Protein AF-A0A9D4WI00-F1 (afdb_monomer)

Solvent-accessible surface area (backbone atoms only — not comparable to full-atom values): 8268 Å² total; per-residue (Å²): 110,75,70,64,52,55,54,52,54,55,50,41,66,73,67,74,56,94,72,78,88,76,81,73,83,70,63,60,68,55,48,44,51,39,66,31,81,84,73,7,54,53,46,50,46,54,54,38,48,72,40,92,84,56,44,35,57,59,45,32,53,46,48,52,70,69,36,62,88,39,93,46,41,45,73,50,90,90,47,95,38,36,42,29,40,52,45,98,95,42,78,46,77,45,76,30,83,56,49,49,75,77,60,48,84,74,77,55,66,68,58,56,52,49,40,50,66,38,88,47,68,69,52,28,70,74,41,64,82,81,72,90,80,89,132

Radius of gyration: 22.52 Å; Cα contacts (8 Å, |Δi|>4): 130; chains: 1; bounding box: 52×41×62 Å

pLDDT: mean 83.39, std 16.21, range [34.69, 98.31]

InterPro domains:
  IPR001609 Myosin head, motor domain-like [PF00063] (2-129)
  IPR001609 Myosin head, motor domain-like [PS51456] (1-135)
  IPR001609 Myosin head, motor domain-like [SM00242] (1-134)
  IPR027417 P-loop containing nucleoside triphosphate hydrolase [SSF52540] (2-133)

Secondary structure (DSSP, 8-state):
-HHHHHHHHHHHHHTT----------THHHHHHHH-TTTSHHHHHHHHHHSTT--HHHHHHHHHHHHTT-TTEE--SS-SS-EEEEETTEEEEE--TTHHHHH-----HHHHHHHHT-S-HHHHHHS--------

Mean predicted aligned error: 10.99 Å

Nearest PDB structures (foldseek):
  7dhw-assembly1_A  TM=7.923E-01  e=3.059E-17  Arabidopsis thaliana
  7kch-assembly1_A  TM=8.148E-01  e=7.964E-13  Chara corallina
  7udt-assembly1_D  TM=8.349E-01  e=3.977E-10  Mus musculus
  5i0h-assembly2_B  TM=7.919E-01  e=1.486E-09  Homo sapiens
  5i0h-assembly1_A  TM=8.038E-01  e=3.809E-09  Homo sapiens

Structure (mmCIF, N/CA/C/O backbone):
data_AF-A0A9D4WI00-F1
#
_entry.id   AF-A0A9D4WI00-F1
#
loop_
_atom_site.group_PDB
_atom_site.id
_atom_site.type_symbol
_atom_site.label_atom_id
_atom_site.label_alt_id
_atom_site.label_comp_id
_atom_site.label_asym_id
_atom_site.label_entity_id
_atom_site.label_seq_id
_atom_site.pdbx_PDB_ins_code
_atom_site.Cartn_x
_atom_site.Cartn_y
_atom_site.Cartn_z
_atom_site.occupancy
_atom_site.B_iso_or_equiv
_atom_site.auth_seq_id
_atom_site.auth_comp_id
_atom_site.auth_asym_id
_atom_site.auth_atom_id
_atom_site.pdbx_PDB_model_num
ATOM 1 N N . MET A 1 1 ? -19.565 13.040 2.028 1.00 52.81 1 MET A N 1
ATOM 2 C CA . MET A 1 1 ? -20.079 12.774 3.390 1.00 52.81 1 MET A CA 1
ATOM 3 C C . MET A 1 1 ? -20.230 14.049 4.216 1.00 52.81 1 MET A C 1
ATOM 5 O O . MET A 1 1 ? -21.337 14.307 4.649 1.00 52.81 1 MET A O 1
ATOM 9 N N . GLN A 1 2 ? -19.195 14.893 4.365 1.00 53.25 2 GLN A N 1
ATOM 10 C CA . GLN A 1 2 ? -19.292 16.146 5.147 1.00 53.25 2 GLN A CA 1
ATOM 11 C C . GLN A 1 2 ? -20.394 17.120 4.678 1.00 53.25 2 GLN A C 1
ATOM 13 O O . GLN A 1 2 ? -21.000 17.796 5.497 1.00 53.25 2 GLN A O 1
ATOM 18 N N . HIS A 1 3 ? -20.670 17.191 3.370 1.00 58.19 3 HIS A N 1
ATOM 19 C CA . HIS A 1 3 ? -21.651 18.137 2.822 1.00 58.19 3 HIS A CA 1
ATOM 20 C C . HIS A 1 3 ? -23.111 17.763 3.124 1.00 58.19 3 HIS A C 1
ATOM 22 O O . HIS A 1 3 ? -23.905 18.632 3.451 1.00 58.19 3 HIS A O 1
ATOM 28 N N . VAL A 1 4 ? -23.453 16.472 3.042 1.00 64.19 4 VAL A N 1
ATOM 29 C CA . VAL A 1 4 ? -24.819 15.978 3.298 1.00 64.19 4 VAL A CA 1
ATOM 30 C C . VAL A 1 4 ? -25.178 16.146 4.777 1.00 64.19 4 VAL A C 1
ATOM 32 O O . VAL A 1 4 ? -26.249 16.637 5.102 1.00 64.19 4 VAL A O 1
ATOM 35 N N . PHE A 1 5 ? -24.216 15.870 5.659 1.00 62.28 5 PHE A N 1
ATOM 36 C CA . PHE A 1 5 ? -24.383 15.964 7.110 1.00 62.28 5 PHE A CA 1
ATOM 37 C C . PHE A 1 5 ? -24.614 17.383 7.623 1.00 62.28 5 PHE A C 1
ATOM 39 O O . PHE A 1 5 ? -25.377 17.588 8.563 1.00 62.28 5 PHE A O 1
ATOM 46 N N . LYS A 1 6 ? -23.936 18.368 7.026 1.00 62.19 6 LYS A N 1
ATOM 47 C CA . LYS A 1 6 ? -24.085 19.760 7.444 1.00 62.19 6 LYS A CA 1
ATOM 48 C C . LYS A 1 6 ? -25.501 20.270 7.161 1.00 62.19 6 LYS A C 1
ATOM 50 O O . LYS A 1 6 ? -26.066 20.957 7.999 1.00 62.19 6 LYS A O 1
ATOM 55 N N . MET A 1 7 ? -26.076 19.870 6.025 1.00 68.25 7 MET A N 1
ATOM 56 C CA . MET A 1 7 ? -27.458 20.207 5.678 1.00 68.25 7 MET A CA 1
ATOM 57 C C . MET A 1 7 ? -28.466 19.504 6.598 1.00 68.25 7 MET A C 1
ATOM 59 O O . MET A 1 7 ? -29.364 20.161 7.104 1.00 68.25 7 MET A O 1
ATOM 63 N N . GLU A 1 8 ? -28.288 18.211 6.895 1.00 64.25 8 GLU A N 1
ATOM 64 C CA . GLU A 1 8 ? -29.199 17.490 7.805 1.00 64.25 8 GLU A CA 1
ATOM 65 C C . GLU A 1 8 ? -29.169 18.044 9.240 1.00 64.25 8 GLU A C 1
ATOM 67 O O . GLU A 1 8 ? -30.215 18.182 9.867 1.00 64.25 8 GLU A O 1
ATOM 72 N N . GLN A 1 9 ? -27.999 18.433 9.763 1.00 64.81 9 GLN A N 1
ATOM 73 C CA . GLN A 1 9 ? -27.905 19.056 11.093 1.00 64.81 9 GLN A CA 1
ATOM 74 C C . GLN A 1 9 ? -28.561 20.442 11.150 1.00 64.81 9 GLN A C 1
ATOM 76 O O . GLN A 1 9 ? -29.163 20.794 12.168 1.00 64.81 9 GLN A O 1
ATOM 81 N N . GLU A 1 10 ? -28.462 21.224 10.072 1.00 69.56 10 GLU A N 1
ATOM 82 C CA . GLU A 1 10 ? -29.153 22.512 9.950 1.00 69.56 10 GLU A CA 1
ATOM 83 C C . GLU A 1 10 ? -30.683 22.317 9.926 1.00 69.56 10 GLU A C 1
ATOM 85 O O . GLU A 1 10 ? -31.400 23.098 10.554 1.00 69.56 10 GLU A O 1
ATOM 90 N N . GLU A 1 11 ? -31.178 21.243 9.302 1.00 65.94 11 GLU A N 1
ATOM 91 C CA . GLU A 1 11 ? -32.603 20.878 9.281 1.00 65.94 11 GLU A CA 1
ATOM 92 C C . GLU A 1 11 ? -33.102 20.426 10.670 1.00 65.94 11 GLU A C 1
ATOM 94 O O . GLU A 1 11 ? -34.078 20.975 11.179 1.00 65.94 11 GLU A O 1
ATOM 99 N N . TYR A 1 12 ? -32.391 19.517 11.354 1.00 66.75 12 TYR A N 1
ATOM 100 C CA . TYR A 1 12 ? -32.787 19.036 12.691 1.00 66.75 12 TYR A CA 1
ATOM 101 C C . TYR A 1 12 ? -32.791 20.142 13.752 1.00 66.75 12 TYR A C 1
ATOM 103 O O . TYR A 1 12 ? -33.650 20.159 14.633 1.00 66.75 12 TYR A O 1
ATOM 111 N N . THR A 1 13 ? -31.861 21.097 13.644 1.00 65.88 13 THR A N 1
ATOM 112 C CA . THR A 1 13 ? -31.819 22.279 14.522 1.00 65.88 13 THR A CA 1
ATOM 113 C C . THR A 1 13 ? -33.000 23.215 14.261 1.00 65.88 13 THR A C 1
ATOM 115 O O . THR A 1 13 ? -33.505 23.849 15.185 1.00 65.88 13 THR A O 1
ATOM 118 N N . LYS A 1 14 ? -33.454 23.305 13.008 1.00 75.06 14 LYS A N 1
ATOM 119 C CA . LYS A 1 14 ? -34.590 24.139 12.605 1.00 75.06 14 LYS A CA 1
ATOM 120 C C . LYS A 1 14 ? -35.936 23.538 13.020 1.00 75.06 14 LYS A C 1
ATOM 122 O O . LYS A 1 14 ? -36.877 24.293 13.242 1.00 75.06 14 LYS A O 1
ATOM 127 N N . GLU A 1 15 ? -36.026 22.214 13.122 1.00 78.69 15 GLU A N 1
ATOM 128 C CA . GLU A 1 15 ? -37.265 21.494 13.446 1.00 78.69 15 GLU A CA 1
ATOM 129 C C . GLU A 1 15 ? -37.431 21.147 14.941 1.00 78.69 15 GLU A C 1
ATOM 131 O O . GLU A 1 15 ? -38.406 20.492 15.298 1.00 78.69 15 GLU A O 1
ATOM 136 N N . GLU A 1 16 ? -36.518 21.588 15.819 1.00 69.44 16 GLU A N 1
ATOM 137 C CA . GLU A 1 16 ? -36.528 21.295 17.272 1.00 69.44 16 GLU A CA 1
ATOM 138 C C . GLU A 1 16 ? -36.657 19.792 17.599 1.00 69.44 16 GLU A C 1
ATOM 140 O O . GLU A 1 16 ? -37.248 19.389 18.603 1.00 69.44 16 GLU A O 1
ATOM 145 N N . ILE A 1 17 ? -36.094 18.936 16.745 1.00 63.19 17 ILE A N 1
ATOM 146 C CA . ILE A 1 17 ? -36.112 17.486 16.946 1.00 63.19 17 ILE A CA 1
ATOM 147 C C . ILE A 1 17 ? -35.064 17.130 18.006 1.00 63.19 17 ILE A C 1
ATOM 149 O O . ILE A 1 17 ? -33.897 17.486 17.868 1.00 63.19 17 ILE A O 1
ATOM 153 N N . ASP A 1 18 ? -35.462 16.408 19.058 1.00 53.34 18 ASP A N 1
ATOM 154 C CA . ASP A 1 18 ? -34.540 15.882 20.071 1.00 53.34 18 ASP A CA 1
ATOM 155 C C . ASP A 1 18 ? -33.666 14.782 19.441 1.00 53.34 18 ASP A C 1
ATOM 157 O O . ASP A 1 18 ? -34.114 13.655 19.212 1.00 53.34 18 ASP A O 1
ATOM 161 N N . TRP A 1 19 ? -32.430 15.132 19.077 1.00 61.03 19 TRP A N 1
ATOM 162 C CA . TRP A 1 19 ? -31.474 14.235 18.430 1.00 61.03 19 TRP A CA 1
ATOM 163 C C . TRP A 1 19 ? -30.201 14.108 19.270 1.00 61.03 19 TRP A C 1
ATOM 165 O O . TRP A 1 19 ? -29.659 15.085 19.785 1.00 61.03 19 TRP A O 1
ATOM 175 N N . SER A 1 20 ? -29.690 12.884 19.400 1.00 55.25 20 SER A N 1
ATOM 176 C CA . SER A 1 20 ? -28.380 12.630 19.998 1.00 55.25 20 SER A CA 1
ATOM 177 C C . SER A 1 20 ? -27.300 12.652 18.917 1.00 55.25 20 SER A C 1
ATOM 179 O O . SER A 1 20 ? -27.492 12.133 17.817 1.00 55.25 20 SER A O 1
ATOM 181 N N . TYR A 1 21 ? -26.154 13.267 19.222 1.00 48.94 21 TYR A N 1
ATOM 182 C CA . TYR A 1 21 ? -25.029 13.364 18.295 1.00 48.94 21 TYR A CA 1
ATOM 183 C C . TYR A 1 21 ? -24.531 11.968 17.906 1.00 48.94 21 TYR A C 1
ATOM 185 O O . TYR A 1 21 ? -23.844 11.303 18.680 1.00 48.94 21 TYR A O 1
ATOM 193 N N . ILE A 1 22 ? -24.877 11.513 16.700 1.00 52.91 22 ILE A N 1
ATOM 194 C CA . ILE A 1 22 ? -24.291 10.303 16.127 1.00 52.91 22 ILE A CA 1
A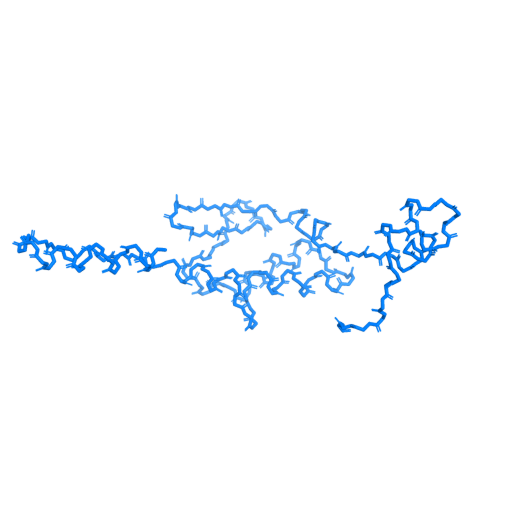TOM 195 C C . ILE A 1 22 ? -22.881 10.682 15.677 1.00 52.91 22 ILE A C 1
ATOM 197 O O . ILE A 1 22 ? -22.696 11.333 14.647 1.00 52.91 22 ILE A O 1
ATOM 201 N N . GLU A 1 23 ? -21.880 10.304 16.473 1.00 50.00 23 GLU A N 1
ATOM 202 C CA . GLU A 1 23 ? -20.471 10.485 16.133 1.00 50.00 23 GLU A CA 1
ATOM 203 C C . GLU A 1 23 ? -20.159 9.685 14.860 1.00 50.00 23 GLU A C 1
ATOM 205 O O . GLU A 1 23 ? -19.966 8.468 14.877 1.00 50.00 23 GLU A O 1
ATOM 210 N N . PHE A 1 24 ? -20.151 10.361 13.713 1.00 55.75 24 PHE A N 1
ATOM 211 C CA . PHE A 1 24 ? -19.761 9.720 12.470 1.00 55.75 24 PHE A CA 1
ATOM 212 C C . PHE A 1 24 ? -18.243 9.537 12.487 1.00 55.75 24 PHE A C 1
ATOM 214 O O . PHE A 1 24 ? -17.487 10.510 12.445 1.00 55.75 24 PHE A O 1
ATOM 221 N N . VAL A 1 25 ? -17.781 8.288 12.537 1.00 64.31 25 VAL A N 1
ATOM 222 C CA . VAL A 1 25 ? -16.357 7.973 12.388 1.00 64.31 25 VAL A CA 1
ATOM 223 C C . VAL A 1 25 ? -15.948 8.352 10.965 1.00 64.31 25 VAL A C 1
ATOM 225 O O . VAL A 1 25 ? -16.224 7.629 10.007 1.00 64.31 25 VAL A O 1
ATOM 228 N N . GLY A 1 26 ? -15.329 9.523 10.813 1.00 71.69 26 GLY A N 1
ATOM 229 C CA . GLY A 1 26 ? -14.808 9.985 9.532 1.00 71.69 26 GLY A CA 1
ATOM 230 C C . GLY A 1 26 ? -13.817 8.977 8.944 1.00 71.69 26 GLY A C 1
ATOM 231 O O . GLY A 1 26 ? -13.050 8.347 9.666 1.00 71.69 26 GLY A O 1
ATOM 232 N N . ASN A 1 27 ? -13.808 8.844 7.619 1.00 85.12 27 ASN A N 1
ATOM 233 C CA . ASN A 1 27 ? -12.909 7.945 6.889 1.00 85.12 27 ASN A CA 1
ATOM 234 C C . ASN A 1 27 ? -11.529 8.564 6.602 1.00 85.12 27 ASN A C 1
ATOM 236 O O . ASN A 1 27 ? -10.759 8.010 5.821 1.00 85.12 27 ASN A O 1
ATOM 240 N N . GLN A 1 28 ? -11.212 9.714 7.204 1.00 89.12 28 GLN A N 1
ATOM 241 C CA . GLN A 1 28 ? -9.960 10.418 6.936 1.00 89.12 28 GLN A CA 1
ATOM 242 C C . GLN A 1 28 ? -8.738 9.571 7.306 1.00 89.12 28 GLN A C 1
ATOM 244 O O . GLN A 1 28 ? -7.742 9.591 6.599 1.00 89.12 28 GLN A O 1
ATOM 249 N N . ASP A 1 29 ? -8.826 8.766 8.365 1.00 91.62 29 ASP A N 1
ATOM 250 C CA . ASP A 1 29 ? -7.716 7.928 8.817 1.00 91.62 29 ASP A CA 1
ATOM 251 C C . ASP A 1 29 ? -7.347 6.815 7.820 1.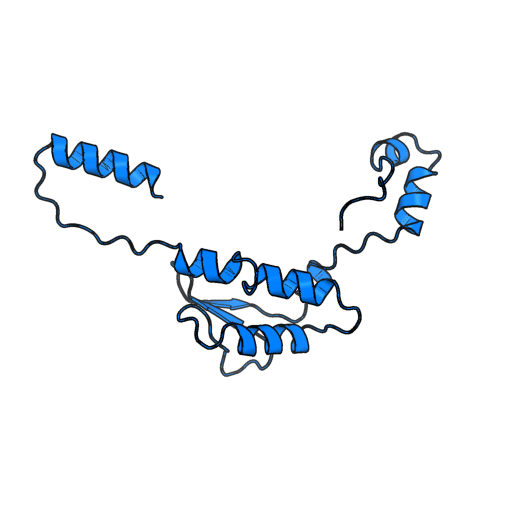00 91.62 29 ASP A C 1
ATOM 253 O O . ASP A 1 29 ? -6.164 6.524 7.628 1.00 91.62 29 ASP A O 1
ATOM 257 N N . VAL A 1 30 ? -8.338 6.212 7.156 1.00 94.50 30 VAL A N 1
ATOM 258 C CA . VAL A 1 30 ? -8.101 5.225 6.091 1.00 94.50 30 VAL A CA 1
ATOM 259 C C . VAL A 1 30 ? -7.717 5.888 4.764 1.00 94.50 30 VAL A C 1
ATOM 261 O O . VAL A 1 30 ? -6.889 5.340 4.039 1.00 94.50 30 VAL A O 1
ATOM 264 N N . LEU A 1 31 ? -8.244 7.079 4.460 1.00 94.00 31 LEU A N 1
ATOM 265 C CA . LEU A 1 31 ? -7.796 7.859 3.299 1.00 94.00 31 LEU A CA 1
ATOM 266 C C . LEU A 1 31 ? -6.321 8.248 3.444 1.00 94.00 31 LEU A C 1
ATOM 268 O O . LEU A 1 31 ? -5.538 8.029 2.523 1.00 94.00 31 LEU A O 1
ATOM 272 N N . ASP A 1 32 ? -5.910 8.713 4.624 1.00 94.44 32 ASP A N 1
ATOM 273 C CA . ASP A 1 32 ? -4.517 9.048 4.918 1.00 94.44 32 ASP A CA 1
ATOM 274 C C . ASP A 1 32 ? -3.606 7.816 4.822 1.00 94.44 32 ASP A C 1
ATOM 276 O O . ASP A 1 32 ? -2.499 7.907 4.293 1.00 94.44 32 ASP A O 1
ATOM 280 N N . LEU A 1 33 ? -4.059 6.645 5.286 1.00 96.88 33 LEU A N 1
ATOM 281 C CA . LEU A 1 33 ? -3.319 5.390 5.117 1.00 96.88 33 LEU A CA 1
ATOM 282 C C . LEU A 1 33 ? -3.041 5.086 3.631 1.00 96.88 33 LEU A C 1
ATOM 284 O O . LEU A 1 33 ? -1.958 4.606 3.290 1.00 96.88 33 LEU A O 1
ATOM 288 N N . ILE A 1 34 ? -4.004 5.353 2.749 1.00 97.25 34 ILE A N 1
ATOM 289 C CA . ILE A 1 34 ? -3.918 5.000 1.328 1.00 97.25 34 ILE A CA 1
ATOM 290 C C . ILE A 1 34 ? -3.154 6.066 0.526 1.00 97.25 34 ILE A C 1
ATOM 292 O O . ILE A 1 34 ? -2.241 5.724 -0.230 1.00 97.25 34 ILE A O 1
ATOM 296 N N . GLU A 1 35 ? -3.503 7.342 0.693 1.00 95.06 35 GLU A N 1
ATOM 297 C CA . GLU A 1 35 ? -3.147 8.423 -0.240 1.00 95.06 35 GLU A CA 1
ATOM 298 C C . GLU A 1 35 ? -2.046 9.364 0.266 1.00 95.06 35 GLU A C 1
ATOM 300 O O . GLU A 1 35 ? -1.454 10.097 -0.535 1.00 95.06 35 GLU A O 1
ATOM 305 N N . LYS A 1 36 ? -1.734 9.367 1.572 1.00 93.69 36 LYS A N 1
ATOM 306 C CA . LYS A 1 36 ? -0.777 10.325 2.144 1.00 93.69 36 LYS A CA 1
ATOM 307 C C . LYS A 1 36 ? 0.595 10.212 1.479 1.00 93.69 36 LYS A C 1
ATOM 309 O O . LYS A 1 36 ? 1.185 9.136 1.379 1.00 93.69 36 LYS A O 1
ATOM 314 N N . LYS A 1 37 ? 1.151 11.359 1.082 1.00 91.56 37 LYS A N 1
ATOM 315 C CA . LYS A 1 37 ? 2.522 11.469 0.572 1.00 91.56 37 LYS A CA 1
ATOM 316 C C . LYS A 1 37 ? 3.400 12.223 1.588 1.00 91.56 37 LYS A C 1
ATOM 318 O O . LYS A 1 37 ? 3.016 13.325 1.977 1.00 91.56 37 LYS A O 1
ATOM 323 N N . PRO A 1 38 ? 4.566 11.686 2.003 1.00 90.06 38 PRO A N 1
ATOM 324 C CA . PRO A 1 38 ? 5.071 10.332 1.750 1.00 90.06 38 PRO A CA 1
ATOM 325 C C . PRO A 1 38 ? 4.460 9.286 2.704 1.00 90.06 38 PRO A C 1
ATOM 327 O O . PRO A 1 38 ? 3.961 9.622 3.778 1.00 90.06 38 PRO A O 1
ATOM 330 N N . GLY A 1 39 ? 4.574 8.008 2.335 1.00 91.81 39 GLY A N 1
ATOM 331 C CA . GLY A 1 39 ? 4.378 6.879 3.254 1.00 91.81 39 GLY A CA 1
ATOM 332 C C . GLY A 1 39 ? 3.014 6.187 3.223 1.00 91.81 39 GLY A C 1
ATOM 333 O O . GLY A 1 39 ? 2.874 5.161 3.879 1.00 91.81 39 GLY A O 1
ATOM 334 N N . GLY A 1 40 ? 2.036 6.687 2.465 1.00 97.06 40 GLY A N 1
ATOM 335 C CA . GLY A 1 40 ? 0.791 5.969 2.186 1.00 97.06 40 GLY A CA 1
ATOM 336 C C . GLY A 1 40 ? 0.992 4.799 1.218 1.00 97.06 40 GLY A C 1
ATOM 337 O O . GLY A 1 40 ? 2.002 4.728 0.509 1.00 97.06 40 GLY A O 1
ATOM 338 N N . VAL A 1 41 ? 0.019 3.887 1.162 1.00 98.00 41 VAL A N 1
ATOM 339 C CA . VAL A 1 41 ? 0.079 2.671 0.326 1.00 98.00 41 VAL A CA 1
ATOM 340 C C . VAL A 1 41 ? 0.380 2.997 -1.141 1.00 98.00 41 VAL A C 1
ATOM 342 O O . VAL A 1 41 ? 1.259 2.367 -1.730 1.00 98.00 41 VAL A O 1
ATOM 345 N N . ILE A 1 42 ? -0.290 4.002 -1.721 1.00 96.69 42 ILE A N 1
ATOM 346 C CA . ILE A 1 42 ? -0.083 4.398 -3.125 1.00 96.69 42 ILE A CA 1
ATOM 347 C C . ILE A 1 42 ? 1.320 4.978 -3.326 1.00 96.69 42 ILE A C 1
ATOM 349 O O . ILE A 1 42 ? 2.008 4.606 -4.268 1.00 96.69 42 ILE A O 1
ATOM 353 N N . ALA A 1 43 ? 1.794 5.831 -2.414 1.00 96.00 43 ALA A N 1
ATOM 354 C CA . ALA A 1 43 ? 3.130 6.419 -2.519 1.00 96.00 43 ALA A CA 1
ATOM 355 C C . ALA A 1 43 ? 4.239 5.352 -2.475 1.00 96.00 43 ALA A C 1
ATOM 357 O O . ALA A 1 43 ? 5.223 5.437 -3.208 1.00 96.00 43 ALA A O 1
ATOM 358 N N . LEU A 1 44 ? 4.073 4.334 -1.625 1.00 96.88 44 LEU A N 1
ATOM 359 C CA . LEU A 1 44 ? 5.003 3.208 -1.526 1.00 96.88 44 LEU A CA 1
ATOM 360 C C . LEU A 1 44 ? 4.934 2.292 -2.755 1.00 96.88 44 LEU A C 1
ATOM 362 O O . LEU A 1 44 ? 5.956 1.726 -3.149 1.00 96.88 44 LEU A O 1
ATOM 366 N N . LEU A 1 45 ? 3.753 2.154 -3.361 1.00 96.25 45 LEU A N 1
ATOM 367 C CA . LEU A 1 45 ? 3.560 1.416 -4.607 1.00 96.25 45 LEU A CA 1
ATOM 368 C C . LEU A 1 45 ? 4.234 2.130 -5.783 1.00 96.25 45 LEU A C 1
ATOM 370 O O . LEU A 1 45 ? 5.002 1.491 -6.501 1.00 96.25 45 LEU A O 1
ATOM 374 N N . ASP A 1 46 ? 4.016 3.441 -5.925 1.00 93.38 46 ASP A N 1
ATOM 375 C CA . ASP A 1 46 ? 4.666 4.292 -6.931 1.00 93.38 46 ASP A CA 1
ATOM 376 C C . ASP A 1 46 ? 6.190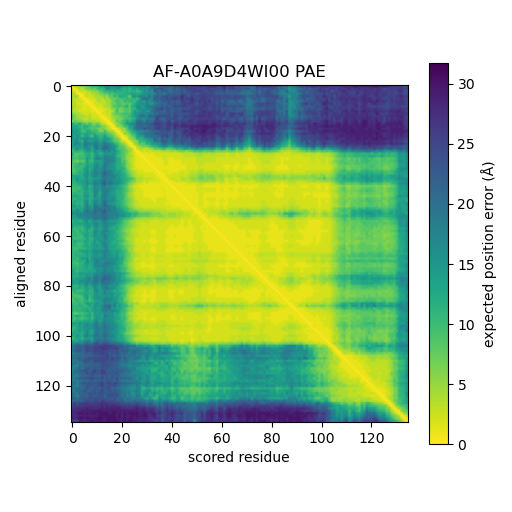 4.137 -6.848 1.00 93.38 46 ASP A C 1
ATOM 378 O O . ASP A 1 46 ? 6.866 3.854 -7.839 1.00 93.38 46 ASP A O 1
ATOM 382 N N . GLU A 1 47 ? 6.737 4.250 -5.635 1.00 93.00 47 GLU A N 1
ATOM 383 C CA . GLU A 1 47 ? 8.163 4.078 -5.393 1.00 93.00 47 GLU A CA 1
ATOM 384 C C . GLU A 1 47 ? 8.646 2.675 -5.782 1.00 93.00 47 GLU A C 1
ATOM 386 O O . GLU A 1 47 ? 9.642 2.538 -6.495 1.00 93.00 47 GLU A O 1
ATOM 391 N N . ALA A 1 48 ? 7.935 1.623 -5.371 1.00 94.25 48 ALA A N 1
ATOM 392 C CA . ALA A 1 48 ? 8.294 0.257 -5.730 1.00 94.25 48 ALA A CA 1
ATOM 393 C C . ALA A 1 48 ? 8.266 0.033 -7.253 1.00 94.25 48 ALA A C 1
ATOM 395 O O . ALA A 1 48 ? 9.167 -0.628 -7.774 1.00 94.25 48 ALA A O 1
ATOM 396 N N . CYS A 1 49 ? 7.304 0.615 -7.974 1.00 92.44 49 CYS A N 1
ATOM 397 C CA . CYS A 1 49 ? 7.214 0.547 -9.434 1.00 92.44 49 CYS A CA 1
ATOM 398 C C . CYS A 1 49 ? 8.390 1.239 -10.146 1.00 92.44 49 CYS A C 1
ATOM 400 O O . CYS A 1 49 ? 8.796 0.777 -11.215 1.00 92.44 49 CYS A O 1
ATOM 402 N N . MET A 1 50 ? 8.975 2.290 -9.558 1.00 89.56 50 MET A N 1
ATOM 403 C CA . MET A 1 50 ? 10.139 2.989 -10.127 1.00 89.56 50 MET A CA 1
ATOM 404 C C . MET A 1 50 ? 11.445 2.182 -10.038 1.00 89.56 50 MET A C 1
ATOM 406 O O . MET A 1 50 ? 12.352 2.384 -10.848 1.00 89.56 50 MET A O 1
ATOM 410 N N . PHE A 1 51 ? 11.567 1.258 -9.081 1.00 88.06 51 PHE A N 1
ATOM 411 C CA . PHE A 1 51 ? 12.791 0.482 -8.878 1.00 88.06 51 PHE A CA 1
ATOM 412 C C . PHE A 1 51 ? 12.761 -0.856 -9.644 1.00 88.06 51 PHE A C 1
ATOM 414 O O . PHE A 1 51 ? 11.956 -1.733 -9.324 1.00 88.06 51 PHE A O 1
ATOM 421 N N . PRO A 1 52 ? 13.694 -1.106 -10.590 1.00 83.00 52 PRO A N 1
ATOM 422 C CA . PRO A 1 52 ? 13.650 -2.290 -11.461 1.00 83.00 52 PRO A CA 1
ATOM 423 C C . PRO A 1 52 ? 13.704 -3.641 -10.737 1.00 83.00 52 PRO A C 1
ATOM 425 O O . PRO A 1 52 ? 13.254 -4.647 -11.277 1.00 83.00 52 PRO A O 1
ATOM 428 N N . ARG A 1 53 ? 14.282 -3.676 -9.529 1.00 89.44 53 ARG A N 1
ATOM 429 C CA . ARG A 1 53 ? 14.451 -4.900 -8.728 1.00 89.44 53 ARG A CA 1
ATOM 430 C C . ARG A 1 53 ? 13.350 -5.109 -7.688 1.00 89.44 53 ARG A C 1
ATOM 432 O O . ARG A 1 53 ? 13.400 -6.101 -6.964 1.00 89.44 53 ARG A O 1
ATOM 439 N N . SER A 1 54 ? 12.384 -4.198 -7.590 1.00 94.44 54 SER A N 1
ATOM 440 C CA . SER A 1 54 ? 11.256 -4.369 -6.680 1.00 94.44 54 SER A CA 1
ATOM 441 C C . SER A 1 54 ? 10.401 -5.558 -7.095 1.00 94.44 54 SER A C 1
ATOM 443 O O . SER A 1 54 ? 10.076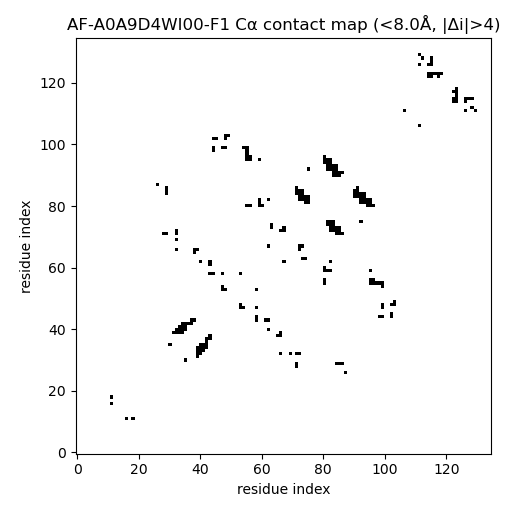 -5.750 -8.269 1.00 94.44 54 SER A O 1
ATOM 445 N N . THR A 1 55 ? 10.000 -6.329 -6.095 1.00 96.00 55 THR A N 1
ATOM 446 C CA . THR A 1 55 ? 9.067 -7.451 -6.197 1.00 96.00 55 THR A CA 1
ATOM 447 C C . THR A 1 55 ? 7.862 -7.199 -5.291 1.00 96.00 55 THR A C 1
ATOM 449 O O . THR A 1 55 ? 7.921 -6.360 -4.389 1.00 96.00 55 THR A O 1
ATOM 452 N N . HIS A 1 56 ? 6.775 -7.950 -5.479 1.00 96.62 56 HIS A N 1
ATOM 453 C CA . HIS A 1 56 ? 5.626 -7.911 -4.564 1.00 96.62 56 HIS A CA 1
ATOM 454 C C . HIS A 1 56 ? 6.039 -8.175 -3.104 1.00 96.62 56 HIS A C 1
ATOM 456 O O . HIS A 1 56 ? 5.503 -7.554 -2.192 1.00 96.62 56 HIS A O 1
ATOM 462 N N . LYS A 1 57 ? 7.053 -9.026 -2.874 1.00 97.62 57 LYS A N 1
ATOM 463 C CA . LYS A 1 57 ? 7.584 -9.336 -1.536 1.00 97.62 57 LYS A CA 1
ATOM 464 C C . LYS A 1 57 ? 8.248 -8.128 -0.892 1.00 97.62 57 LYS A C 1
ATOM 466 O O . LYS A 1 57 ? 7.903 -7.771 0.227 1.00 97.62 57 LYS A O 1
ATOM 471 N N . THR A 1 58 ? 9.156 -7.472 -1.614 1.00 97.56 58 THR A N 1
ATOM 472 C CA . THR A 1 58 ? 9.847 -6.276 -1.106 1.00 97.56 58 THR A CA 1
ATOM 473 C C . THR A 1 58 ? 8.874 -5.113 -0.914 1.00 97.56 58 THR A C 1
ATOM 475 O O . THR A 1 58 ? 9.036 -4.324 0.011 1.00 97.56 58 THR A O 1
ATOM 478 N N . PHE A 1 59 ? 7.837 -5.017 -1.755 1.00 97.75 59 PHE A N 1
ATOM 479 C CA . PHE A 1 59 ? 6.744 -4.062 -1.568 1.00 97.75 59 PHE A CA 1
ATOM 480 C C . PHE A 1 59 ? 5.960 -4.349 -0.278 1.00 97.75 59 PHE A C 1
ATOM 482 O O . PHE A 1 59 ? 5.806 -3.454 0.550 1.00 97.75 59 PHE A O 1
ATOM 489 N N . ALA A 1 60 ? 5.540 -5.597 -0.058 1.00 98.12 60 ALA A N 1
ATOM 490 C CA . ALA A 1 60 ? 4.838 -6.005 1.157 1.00 98.12 60 ALA A CA 1
ATOM 491 C C . ALA A 1 60 ? 5.670 -5.761 2.426 1.00 98.12 60 ALA A C 1
ATOM 493 O O . ALA A 1 60 ? 5.173 -5.207 3.403 1.00 98.12 60 ALA A O 1
ATOM 494 N N . GLU A 1 61 ? 6.957 -6.115 2.404 1.00 97.69 61 GLU A N 1
ATOM 495 C CA . GLU A 1 61 ? 7.888 -5.841 3.504 1.00 97.69 61 GLU A CA 1
ATOM 496 C C . GLU A 1 61 ? 7.969 -4.351 3.825 1.00 97.69 61 GLU A C 1
ATOM 498 O O . GLU A 1 61 ? 7.941 -3.972 4.998 1.00 97.69 61 GLU A O 1
ATOM 503 N N . LYS A 1 62 ? 8.008 -3.505 2.793 1.00 97.62 62 LYS A N 1
ATOM 504 C CA . LYS A 1 62 ? 8.022 -2.057 2.964 1.00 97.62 62 LYS A CA 1
ATOM 505 C C . LYS A 1 62 ? 6.725 -1.541 3.581 1.00 97.62 62 LYS A C 1
ATOM 507 O O . LYS A 1 62 ? 6.790 -0.751 4.518 1.00 97.62 62 LYS A O 1
ATOM 512 N N . LEU A 1 63 ? 5.566 -2.039 3.140 1.00 98.19 63 LEU A N 1
ATOM 513 C CA . LEU A 1 63 ? 4.283 -1.723 3.776 1.00 98.19 63 LEU A CA 1
ATOM 514 C C . LEU A 1 63 ? 4.303 -2.088 5.265 1.00 98.19 63 LEU A C 1
ATOM 516 O O . LEU A 1 63 ? 3.960 -1.256 6.100 1.00 98.19 63 LEU A O 1
ATOM 520 N N . TYR A 1 64 ? 4.767 -3.291 5.619 1.00 97.94 64 TYR A N 1
ATOM 521 C CA . TYR A 1 64 ? 4.844 -3.707 7.022 1.00 97.94 64 TYR A CA 1
ATOM 522 C C . TYR A 1 64 ? 5.782 -2.823 7.845 1.00 97.94 64 TYR A C 1
ATOM 524 O O . TYR A 1 64 ? 5.482 -2.529 8.995 1.00 97.94 64 TYR A O 1
ATOM 532 N N . GLN A 1 65 ? 6.913 -2.393 7.288 1.00 97.50 65 GLN A N 1
ATOM 533 C CA . GLN A 1 65 ? 7.858 -1.536 8.005 1.00 97.50 65 GLN A CA 1
ATOM 534 C C . GLN A 1 65 ? 7.322 -0.115 8.195 1.00 97.50 65 GLN A C 1
ATOM 536 O O . GLN A 1 65 ? 7.490 0.456 9.272 1.00 97.50 65 GLN A O 1
ATOM 541 N N . THR A 1 66 ? 6.682 0.450 7.169 1.00 97.56 66 THR A N 1
ATOM 542 C CA . THR A 1 66 ? 6.211 1.841 7.174 1.00 97.56 66 THR A CA 1
ATOM 543 C C . THR A 1 66 ? 4.875 2.016 7.899 1.00 97.56 66 THR A C 1
ATOM 545 O O . THR A 1 66 ? 4.664 3.049 8.528 1.00 97.56 66 THR A O 1
ATOM 548 N N . LEU A 1 67 ? 3.981 1.024 7.841 1.00 97.56 67 LEU A N 1
ATOM 549 C CA . LEU A 1 67 ? 2.587 1.150 8.289 1.00 97.56 67 LEU A CA 1
ATOM 550 C C . LEU A 1 67 ? 2.239 0.295 9.518 1.00 97.56 67 LEU A C 1
ATOM 552 O O . LEU A 1 67 ? 1.083 0.296 9.932 1.00 97.56 67 LEU A O 1
ATOM 556 N N . LYS A 1 68 ? 3.207 -0.406 10.133 1.00 95.62 68 LYS A N 1
ATOM 557 C CA . LYS A 1 68 ? 2.977 -1.293 11.300 1.00 95.62 68 LYS A CA 1
ATOM 558 C C . LYS A 1 68 ? 2.216 -0.655 12.464 1.00 95.62 68 LYS A C 1
ATOM 560 O O . LYS A 1 68 ? 1.476 -1.358 13.140 1.00 95.62 68 LYS A O 1
ATOM 565 N N . ASP A 1 69 ? 2.413 0.640 12.702 1.00 95.50 69 ASP A N 1
ATOM 566 C CA . ASP A 1 69 ? 1.837 1.346 13.851 1.00 95.50 69 ASP A CA 1
ATOM 567 C C . ASP A 1 69 ? 0.477 1.986 13.505 1.00 95.50 69 ASP A C 1
ATOM 569 O O . ASP A 1 69 ? -0.178 2.586 14.358 1.00 95.50 69 ASP A O 1
ATOM 573 N N . ASN A 1 70 ? 0.024 1.872 12.249 1.00 96.19 70 ASN A N 1
ATOM 574 C CA . ASN A 1 70 ? -1.271 2.391 11.831 1.00 96.19 70 ASN A CA 1
ATOM 575 C C . ASN A 1 70 ? -2.389 1.411 12.217 1.00 96.19 70 ASN A C 1
ATOM 577 O O . ASN A 1 70 ? -2.457 0.294 11.714 1.00 96.19 70 ASN A O 1
ATOM 581 N N . LYS A 1 71 ? -3.333 1.874 13.044 1.00 95.00 71 LYS A N 1
ATOM 582 C CA . LYS A 1 71 ? -4.501 1.102 13.508 1.00 95.00 71 LYS A CA 1
ATOM 583 C C . LYS A 1 71 ? -5.376 0.507 12.390 1.00 95.00 71 LYS A C 1
ATOM 585 O O . LYS A 1 71 ? -6.135 -0.419 12.651 1.00 95.00 71 LYS A O 1
ATOM 590 N N . ARG A 1 72 ? -5.321 1.059 11.171 1.00 96.38 72 ARG A N 1
ATOM 591 C CA . ARG A 1 72 ? -6.087 0.600 10.001 1.00 96.38 72 ARG A CA 1
ATOM 592 C C . ARG A 1 72 ? -5.315 -0.382 9.121 1.00 96.38 72 ARG A C 1
ATOM 594 O O . ARG A 1 72 ? -5.867 -0.837 8.125 1.00 96.38 72 ARG A O 1
ATOM 601 N N . PHE A 1 73 ? -4.070 -0.707 9.458 1.00 98.25 73 PHE A N 1
ATOM 602 C CA . PHE A 1 73 ? -3.219 -1.597 8.678 1.00 98.25 73 PHE A CA 1
ATOM 603 C C . PHE A 1 73 ? -2.817 -2.820 9.502 1.00 98.25 73 PHE A C 1
ATOM 605 O O . PHE A 1 73 ? -2.452 -2.710 10.670 1.00 98.25 73 PHE A O 1
ATOM 612 N N . SER A 1 74 ? -2.848 -4.006 8.897 1.00 97.75 74 SER A N 1
ATOM 613 C CA . SER A 1 74 ? -2.347 -5.212 9.556 1.00 97.75 74 SER A CA 1
ATOM 614 C C . SER A 1 74 ? -1.753 -6.220 8.580 1.00 97.75 74 SER A C 1
ATOM 616 O O . SER A 1 74 ? -2.072 -6.252 7.389 1.00 97.75 74 SER A O 1
ATOM 618 N N . LYS A 1 75 ? -0.867 -7.069 9.113 1.00 97.44 75 LYS A N 1
ATOM 619 C CA . LYS A 1 75 ? -0.312 -8.215 8.397 1.00 97.44 75 LYS A CA 1
ATOM 620 C C . LYS A 1 75 ? -1.161 -9.466 8.681 1.00 97.44 75 LYS A C 1
ATOM 622 O O . LYS A 1 75 ? -1.259 -9.864 9.846 1.00 97.44 75 LYS A O 1
ATOM 627 N N . PRO A 1 76 ? -1.745 -10.118 7.662 1.00 96.12 76 PRO A N 1
ATOM 628 C CA . PRO A 1 76 ? -2.476 -11.367 7.827 1.00 96.12 76 PRO A CA 1
ATOM 629 C C . PRO A 1 76 ? -1.559 -12.487 8.337 1.00 96.12 76 PRO A C 1
ATOM 631 O O . PRO A 1 76 ? -0.385 -12.572 7.987 1.00 96.12 76 PRO A O 1
ATOM 634 N N . LYS A 1 77 ? -2.104 -13.383 9.169 1.00 93.25 77 LYS A N 1
ATOM 635 C CA . LYS A 1 77 ? -1.324 -14.447 9.834 1.00 93.25 77 LYS A CA 1
ATOM 636 C C . LYS A 1 77 ? -0.855 -15.550 8.882 1.00 93.25 77 LYS A C 1
ATOM 638 O O . LYS A 1 77 ? 0.214 -16.115 9.082 1.00 93.25 77 LYS A O 1
ATOM 643 N N . LEU A 1 78 ? -1.679 -15.883 7.888 1.00 93.19 78 LEU A N 1
ATOM 644 C CA . LEU A 1 78 ? -1.449 -17.023 6.993 1.00 93.19 78 LEU A CA 1
ATOM 645 C C . LEU A 1 78 ? -0.621 -16.657 5.760 1.00 93.19 78 LEU A C 1
ATOM 647 O O . LEU A 1 78 ? 0.052 -17.518 5.200 1.00 93.19 78 LEU A O 1
ATOM 651 N N . SER A 1 79 ? -0.648 -15.389 5.352 1.00 95.31 79 SER A N 1
ATOM 652 C CA . SER A 1 79 ? 0.083 -14.920 4.181 1.00 95.31 79 SER A CA 1
ATOM 653 C C . SER A 1 79 ? 1.336 -14.158 4.584 1.00 95.31 79 SER A C 1
ATOM 655 O O . SER A 1 79 ? 1.353 -13.380 5.538 1.00 95.31 79 SER A O 1
ATOM 657 N N . ARG A 1 80 ? 2.425 -14.388 3.848 1.00 94.69 80 ARG A N 1
ATOM 658 C CA . ARG A 1 80 ? 3.692 -13.682 4.077 1.00 94.69 80 ARG A CA 1
ATOM 659 C C . ARG A 1 80 ? 3.724 -12.327 3.375 1.00 94.69 80 ARG A C 1
ATOM 661 O O . ARG A 1 80 ? 4.471 -11.451 3.814 1.00 94.69 80 ARG A O 1
ATOM 668 N N . THR A 1 81 ? 2.935 -12.164 2.320 1.00 97.25 81 THR A N 1
ATOM 669 C CA . THR A 1 81 ? 3.044 -11.070 1.348 1.00 97.25 81 THR A CA 1
ATOM 670 C C . THR A 1 81 ? 1.778 -10.227 1.242 1.00 97.25 81 THR A C 1
ATOM 672 O O . THR A 1 81 ? 1.861 -9.109 0.749 1.00 97.25 81 THR A O 1
ATOM 675 N N . ASP A 1 82 ? 0.631 -10.702 1.714 1.00 98.06 82 ASP A N 1
ATOM 676 C CA . ASP A 1 82 ? -0.620 -9.939 1.644 1.00 98.06 82 ASP A CA 1
ATOM 677 C C . ASP A 1 82 ? -0.716 -8.911 2.770 1.00 98.06 82 ASP A C 1
ATOM 679 O O . ASP A 1 82 ? -0.096 -9.065 3.818 1.00 98.06 82 ASP A O 1
ATOM 683 N N . PHE A 1 83 ? -1.538 -7.882 2.601 1.00 98.25 83 PHE A N 1
ATOM 684 C CA . PHE A 1 83 ? -1.800 -6.901 3.655 1.00 98.25 83 PHE A CA 1
ATOM 685 C C . PHE A 1 83 ? -3.297 -6.675 3.823 1.00 98.25 83 PHE A C 1
ATOM 687 O O . PHE A 1 83 ? -4.064 -6.827 2.876 1.00 98.25 83 PHE A O 1
ATOM 694 N N . THR A 1 84 ? -3.717 -6.300 5.025 1.00 98.31 84 THR A N 1
ATOM 695 C CA . THR A 1 84 ? -5.119 -6.014 5.330 1.00 98.31 84 THR A CA 1
ATOM 696 C C . THR A 1 84 ? -5.283 -4.540 5.654 1.00 98.31 84 THR A C 1
ATOM 698 O O . THR A 1 84 ? -4.538 -3.997 6.474 1.00 98.31 84 THR A O 1
ATOM 701 N N . ILE A 1 85 ? -6.281 -3.914 5.035 1.00 98.06 85 ILE A N 1
ATOM 702 C CA . ILE A 1 85 ? -6.766 -2.593 5.426 1.00 98.06 85 ILE A CA 1
ATOM 703 C C . ILE A 1 85 ? -8.116 -2.769 6.120 1.00 98.06 85 ILE A C 1
ATOM 705 O O . ILE A 1 85 ? -9.022 -3.415 5.592 1.00 98.06 85 ILE A O 1
ATOM 709 N N . ASN A 1 86 ? -8.247 -2.181 7.304 1.00 95.75 86 ASN A N 1
ATOM 710 C CA . ASN A 1 86 ? -9.515 -2.065 8.009 1.00 95.75 86 ASN A CA 1
ATOM 711 C C . ASN A 1 86 ? -10.293 -0.892 7.399 1.00 95.75 86 ASN A C 1
ATOM 713 O O . ASN A 1 86 ? -10.056 0.272 7.733 1.00 95.75 86 ASN A O 1
ATOM 717 N N . HIS A 1 87 ? -11.173 -1.183 6.444 1.00 93.62 87 HIS A N 1
ATOM 718 C CA . HIS A 1 87 ? -12.045 -0.173 5.855 1.00 93.62 87 HIS A CA 1
ATOM 719 C C . HIS A 1 87 ? -13.250 0.082 6.755 1.00 93.62 87 HIS A C 1
ATOM 721 O O . HIS A 1 87 ? -13.584 -0.703 7.638 1.00 93.62 87 HIS A O 1
ATOM 727 N N . TYR A 1 88 ? -13.967 1.168 6.468 1.00 86.56 88 TYR A N 1
ATOM 728 C CA . TYR A 1 88 ? -15.243 1.460 7.119 1.00 86.56 88 TYR A CA 1
ATOM 729 C C . TYR A 1 88 ? -16.240 0.286 7.031 1.00 86.56 88 TYR A C 1
ATOM 731 O O . TYR A 1 88 ? -16.924 -0.011 8.002 1.00 86.56 88 TYR A O 1
ATOM 739 N N . ALA A 1 89 ? -16.284 -0.409 5.890 1.00 87.31 89 ALA A N 1
ATOM 740 C CA . ALA A 1 89 ? -17.173 -1.551 5.663 1.00 87.31 89 ALA A CA 1
ATOM 741 C C . ALA A 1 89 ? -16.616 -2.895 6.184 1.00 87.31 89 ALA A C 1
ATOM 743 O O . ALA A 1 89 ? -17.234 -3.934 5.960 1.00 87.31 89 ALA A O 1
ATOM 744 N N . GLY A 1 90 ? -15.459 -2.884 6.853 1.00 90.44 90 GLY A N 1
ATOM 745 C CA . GLY A 1 90 ? -14.788 -4.075 7.368 1.00 90.44 90 GLY A CA 1
ATOM 746 C C . GLY A 1 90 ? -13.391 -4.297 6.790 1.00 90.44 90 GLY A C 1
ATOM 747 O O . GLY A 1 90 ? -12.876 -3.516 5.988 1.00 90.44 90 GLY A O 1
ATOM 748 N N . ASP A 1 91 ? -12.767 -5.382 7.235 1.00 96.44 91 ASP A N 1
ATOM 749 C CA . ASP A 1 91 ? -11.410 -5.747 6.845 1.00 96.44 91 ASP A CA 1
ATOM 750 C C . ASP A 1 91 ? -11.366 -6.305 5.422 1.00 96.44 91 ASP A C 1
ATOM 752 O O . ASP A 1 91 ? -12.112 -7.221 5.070 1.00 96.44 91 ASP A O 1
ATOM 756 N N . VAL A 1 92 ? -10.438 -5.788 4.617 1.00 97.81 92 VAL A N 1
ATOM 757 C CA . VAL A 1 92 ? -10.161 -6.291 3.268 1.00 97.81 92 VAL A CA 1
ATOM 758 C C . VAL A 1 92 ? -8.693 -6.673 3.178 1.00 97.81 92 VAL A C 1
ATOM 760 O O . VAL A 1 92 ? -7.808 -5.846 3.402 1.00 97.81 92 VAL A O 1
ATOM 763 N N . THR A 1 93 ? -8.430 -7.936 2.843 1.00 98.06 93 THR A N 1
ATOM 764 C CA . THR A 1 93 ? -7.079 -8.441 2.584 1.00 98.06 93 THR A CA 1
ATOM 765 C C . THR A 1 93 ? -6.765 -8.366 1.094 1.00 98.06 93 THR A C 1
ATOM 767 O O . THR A 1 93 ? -7.502 -8.888 0.259 1.00 98.06 93 THR A O 1
ATOM 770 N N . TYR A 1 94 ? -5.639 -7.740 0.771 1.00 98.00 94 TYR A N 1
ATOM 771 C CA . TYR A 1 94 ? -5.147 -7.520 -0.579 1.00 98.00 94 TYR A CA 1
ATOM 772 C C . TYR A 1 94 ? -3.976 -8.445 -0.886 1.00 98.00 94 TYR A C 1
ATOM 774 O O . TYR A 1 94 ? -2.968 -8.447 -0.176 1.00 98.00 94 TYR A O 1
ATOM 782 N N . GLN A 1 95 ? -4.098 -9.184 -1.987 1.00 97.75 95 GLN A N 1
ATOM 783 C CA . GLN A 1 95 ? -3.036 -10.050 -2.485 1.00 97.75 95 GLN A CA 1
ATOM 784 C C . GLN A 1 95 ? -2.005 -9.258 -3.281 1.00 97.75 95 GLN A C 1
ATOM 786 O O . GLN A 1 95 ? -2.355 -8.635 -4.284 1.00 97.75 95 GLN A O 1
ATOM 791 N N . THR A 1 96 ? -0.737 -9.290 -2.871 1.00 96.50 96 THR A N 1
ATOM 792 C CA . THR A 1 96 ? 0.293 -8.416 -3.467 1.00 96.50 96 THR A CA 1
ATOM 793 C C . THR A 1 96 ? 0.928 -8.945 -4.748 1.00 96.50 96 THR A C 1
ATOM 795 O O . THR A 1 96 ? 1.546 -8.155 -5.460 1.00 96.50 96 THR A O 1
ATOM 798 N N . ASP A 1 97 ? 0.762 -10.226 -5.086 1.00 94.88 97 ASP A N 1
ATOM 799 C CA . ASP A 1 97 ? 1.507 -10.918 -6.153 1.00 94.88 97 ASP A CA 1
ATOM 800 C C . ASP A 1 97 ? 1.584 -10.155 -7.484 1.00 94.88 97 ASP A C 1
ATOM 802 O O . ASP A 1 97 ? 2.652 -10.090 -8.088 1.00 94.88 97 ASP A O 1
ATOM 806 N N . LEU A 1 98 ? 0.478 -9.530 -7.905 1.00 94.50 98 LEU A N 1
ATOM 807 C CA . LEU A 1 98 ? 0.366 -8.806 -9.179 1.00 94.50 98 LEU A CA 1
ATOM 808 C C . LEU A 1 98 ? 0.280 -7.281 -9.020 1.00 94.50 98 LEU A C 1
ATOM 810 O O . LEU A 1 98 ? -0.032 -6.586 -9.986 1.00 94.50 98 LEU A O 1
ATOM 814 N N . PHE A 1 99 ? 0.511 -6.733 -7.823 1.00 95.06 99 PHE A N 1
ATOM 815 C CA . PHE A 1 99 ? 0.380 -5.289 -7.591 1.00 95.06 99 PHE A CA 1
ATOM 816 C C . PHE A 1 99 ? 1.345 -4.485 -8.461 1.00 95.06 99 PHE A C 1
ATOM 818 O O . PHE A 1 99 ? 0.917 -3.561 -9.147 1.00 95.06 99 PHE A O 1
ATOM 825 N N . LEU A 1 100 ? 2.630 -4.853 -8.470 1.00 93.69 100 LEU A N 1
ATOM 826 C CA . LEU A 1 100 ? 3.629 -4.128 -9.256 1.00 93.69 100 LEU A CA 1
ATOM 827 C C . LEU A 1 100 ? 3.379 -4.277 -10.754 1.00 93.69 100 LEU A C 1
ATOM 829 O O . LEU A 1 100 ? 3.463 -3.296 -11.478 1.00 93.69 100 LEU A O 1
ATOM 833 N N . ASP A 1 101 ? 3.034 -5.472 -11.226 1.00 90.88 101 ASP A N 1
ATOM 834 C CA . ASP A 1 101 ? 2.820 -5.702 -12.658 1.00 90.88 101 ASP A CA 1
ATOM 83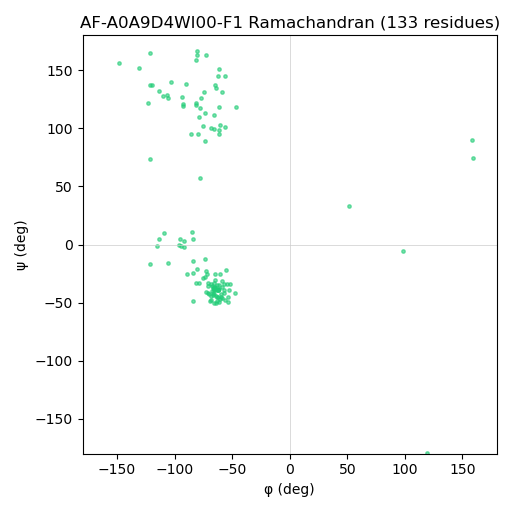5 C C . ASP A 1 101 ? 1.609 -4.926 -13.185 1.00 90.88 101 ASP A C 1
ATOM 837 O O . ASP A 1 101 ? 1.660 -4.383 -14.285 1.00 90.88 101 ASP A O 1
ATOM 841 N N . LYS A 1 102 ? 0.548 -4.803 -12.376 1.00 91.88 102 LYS A N 1
ATOM 842 C CA . LYS A 1 102 ? -0.647 -4.016 -12.717 1.00 91.88 102 LYS A CA 1
ATOM 843 C C . LYS A 1 102 ? -0.426 -2.501 -12.673 1.00 91.88 102 LYS A C 1
ATOM 845 O O . LYS A 1 102 ? -1.200 -1.782 -13.291 1.00 91.88 102 LYS A O 1
ATOM 850 N N . ASN A 1 103 ? 0.579 -2.023 -11.936 1.00 91.12 103 ASN A N 1
ATOM 851 C CA . ASN A 1 103 ? 0.809 -0.590 -11.699 1.00 91.12 103 ASN A CA 1
ATOM 852 C C . ASN A 1 103 ? 2.129 -0.072 -12.294 1.00 91.12 103 ASN A C 1
ATOM 854 O O . ASN A 1 103 ? 2.429 1.116 -12.195 1.00 91.12 103 ASN A O 1
ATOM 858 N N . LYS A 1 104 ? 2.928 -0.933 -12.931 1.00 86.75 104 LYS A N 1
ATOM 859 C CA . LYS A 1 104 ? 4.060 -0.515 -13.759 1.00 86.75 104 LYS A CA 1
ATOM 860 C C . LYS A 1 104 ? 3.521 0.072 -15.058 1.00 86.75 104 LYS A C 1
ATOM 862 O O . LYS A 1 104 ? 3.391 -0.630 -16.057 1.00 86.75 104 LYS A O 1
ATOM 867 N N . ASP A 1 105 ? 3.259 1.373 -15.052 1.00 70.12 105 ASP A N 1
ATOM 868 C CA . ASP A 1 105 ? 2.882 2.123 -16.254 1.00 70.12 105 ASP A CA 1
ATOM 869 C C . ASP A 1 105 ? 4.117 2.426 -17.129 1.00 70.12 105 ASP A C 1
ATOM 871 O O . ASP A 1 105 ? 4.509 3.568 -17.379 1.00 70.12 105 ASP A O 1
ATOM 875 N N . TYR A 1 106 ? 4.828 1.365 -17.529 1.00 68.38 106 TYR A N 1
ATOM 876 C CA . TYR A 1 106 ? 6.026 1.478 -18.351 1.00 68.38 106 TYR A CA 1
ATOM 877 C C . TYR A 1 106 ? 5.652 1.543 -19.831 1.00 68.38 106 TYR A C 1
ATOM 879 O O . TYR A 1 106 ? 5.531 0.526 -20.519 1.00 68.38 106 TYR A O 1
ATOM 887 N N . VAL A 1 107 ? 5.539 2.760 -20.354 1.00 65.56 107 VAL A N 1
ATOM 888 C CA . VAL A 1 107 ? 5.489 2.978 -21.801 1.00 65.56 107 VAL A CA 1
ATOM 889 C C . VAL A 1 107 ? 6.907 2.896 -22.360 1.00 65.56 107 VAL A C 1
ATOM 891 O O . VAL A 1 107 ? 7.728 3.789 -22.151 1.00 65.56 107 VAL A O 1
ATOM 894 N N . VAL A 1 108 ? 7.205 1.831 -23.112 1.00 72.62 108 VAL A N 1
ATOM 895 C CA . VAL A 1 108 ? 8.493 1.698 -23.808 1.00 72.62 108 VAL A CA 1
ATOM 896 C C . VAL A 1 108 ? 8.629 2.847 -24.817 1.00 72.62 108 VAL A C 1
ATOM 898 O O . VAL A 1 108 ? 7.860 2.890 -25.784 1.00 72.62 108 VAL A O 1
ATOM 901 N N . PRO A 1 109 ? 9.629 3.742 -24.697 1.00 76.69 109 PRO A N 1
ATOM 902 C CA . PRO A 1 109 ? 9.745 4.898 -25.590 1.00 76.69 109 PRO A CA 1
ATOM 903 C C . PRO A 1 109 ? 9.857 4.511 -27.070 1.00 76.69 109 PRO A C 1
ATOM 905 O O . PRO A 1 109 ? 9.354 5.212 -27.942 1.00 76.69 109 PRO A O 1
ATOM 908 N N . LYS A 1 110 ? 10.466 3.352 -27.362 1.00 76.00 110 LYS A N 1
ATOM 909 C CA . LYS A 1 110 ? 10.539 2.798 -28.722 1.00 76.00 110 LYS A CA 1
ATOM 910 C C . LYS A 1 110 ? 9.165 2.417 -29.280 1.00 76.00 110 LYS A C 1
ATOM 912 O O . LYS A 1 110 ? 8.932 2.628 -30.464 1.00 76.00 110 LYS A O 1
ATOM 917 N N . HIS A 1 111 ? 8.262 1.879 -28.457 1.00 82.31 111 HIS A N 1
ATOM 918 C CA . HIS A 1 111 ? 6.904 1.535 -28.896 1.00 82.31 111 HIS A CA 1
ATOM 919 C C . HIS A 1 111 ? 6.088 2.802 -29.161 1.00 82.31 111 HIS A C 1
ATOM 921 O O . HIS A 1 111 ? 5.440 2.900 -30.199 1.00 82.31 111 HIS A O 1
ATOM 927 N N . ALA A 1 112 ? 6.192 3.803 -28.280 1.00 80.94 112 ALA A N 1
ATOM 928 C CA . ALA A 1 112 ? 5.564 5.104 -28.498 1.00 80.94 112 ALA A CA 1
ATOM 929 C C . ALA A 1 112 ? 6.072 5.765 -29.792 1.00 80.94 112 ALA A C 1
ATOM 931 O O . ALA A 1 112 ? 5.269 6.201 -30.614 1.00 80.94 112 ALA A O 1
ATOM 932 N N . ALA A 1 113 ? 7.390 5.762 -30.024 1.00 82.44 113 ALA A N 1
ATOM 933 C CA . ALA A 1 113 ? 7.988 6.296 -31.247 1.00 82.44 113 ALA A CA 1
ATOM 934 C C . ALA A 1 113 ? 7.531 5.545 -32.511 1.00 82.44 113 ALA A C 1
ATOM 936 O O . ALA A 1 113 ? 7.269 6.177 -33.531 1.00 82.44 113 ALA A O 1
ATOM 937 N N . LEU A 1 114 ? 7.387 4.215 -32.445 1.00 85.75 114 LEU A N 1
ATOM 938 C CA . LEU A 1 114 ? 6.867 3.407 -33.551 1.00 85.75 114 LEU A CA 1
ATOM 939 C C . LEU A 1 114 ? 5.418 3.782 -33.897 1.00 85.75 114 LEU A C 1
ATOM 941 O O . LEU A 1 114 ? 5.093 3.952 -35.070 1.00 85.75 114 LEU A O 1
ATOM 945 N N . LEU A 1 115 ? 4.560 3.939 -32.885 1.00 85.69 115 LEU A N 1
ATOM 946 C CA . LEU A 1 115 ? 3.162 4.339 -33.073 1.00 85.69 115 LEU A CA 1
ATOM 947 C C . LEU A 1 115 ? 3.055 5.771 -33.620 1.00 85.69 115 LEU A C 1
ATOM 949 O O . LEU A 1 115 ? 2.279 6.007 -34.546 1.00 85.69 115 LEU A O 1
ATOM 953 N N . CYS A 1 116 ? 3.907 6.685 -33.142 1.00 82.44 116 CYS A N 1
ATOM 954 C CA . CYS A 1 116 ? 4.043 8.045 -33.676 1.00 82.44 116 CYS A CA 1
ATOM 955 C C . CYS A 1 116 ? 4.567 8.077 -35.123 1.00 82.44 116 CYS A C 1
ATOM 957 O O . CYS A 1 116 ? 4.316 9.036 -35.841 1.00 82.44 116 CYS A O 1
ATOM 959 N N . ALA A 1 117 ? 5.306 7.059 -35.568 1.00 86.88 117 ALA A N 1
ATOM 960 C CA . ALA A 1 117 ? 5.802 6.952 -36.942 1.00 86.88 117 ALA A CA 1
ATOM 961 C C . ALA A 1 117 ? 4.846 6.173 -37.868 1.00 86.88 117 ALA A C 1
ATOM 963 O O . ALA A 1 117 ? 5.167 5.929 -39.035 1.00 86.88 117 ALA A O 1
ATOM 964 N N . SER A 1 118 ? 3.683 5.749 -37.361 1.00 88.00 118 SER A N 1
ATOM 965 C CA . SER A 1 118 ? 2.731 4.955 -38.130 1.00 88.00 118 SER A CA 1
ATOM 966 C C . SER A 1 118 ? 2.170 5.739 -39.316 1.00 88.00 118 SER A C 1
ATOM 968 O O . SER A 1 118 ? 1.719 6.874 -39.186 1.00 88.00 118 SE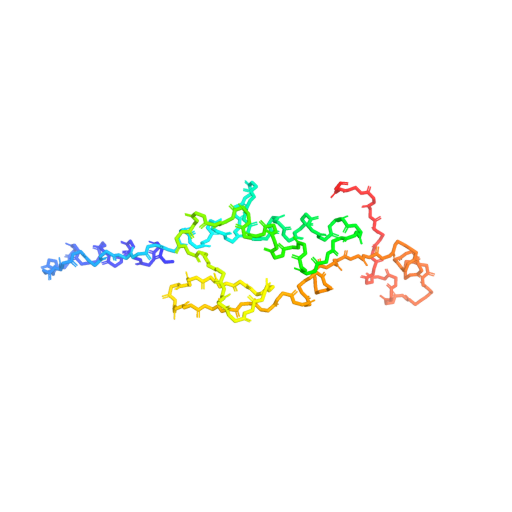R A O 1
ATOM 970 N N . LYS A 1 119 ? 2.123 5.089 -40.484 1.00 89.56 119 LYS A N 1
ATOM 971 C CA . LYS A 1 119 ? 1.466 5.628 -41.688 1.00 89.56 119 LYS A CA 1
ATOM 972 C C . LYS A 1 119 ? -0.067 5.584 -41.594 1.00 89.56 119 LYS A C 1
ATOM 974 O O . LYS A 1 119 ? -0.748 6.190 -42.416 1.00 89.56 119 LYS A O 1
ATOM 979 N N . CYS A 1 120 ? -0.621 4.865 -40.614 1.00 91.12 120 CYS A N 1
ATOM 980 C CA . CYS A 1 120 ? -2.057 4.838 -40.358 1.00 91.12 120 CYS A CA 1
ATOM 981 C C . CYS A 1 120 ? -2.479 6.115 -39.616 1.00 91.12 120 CYS A C 1
ATOM 983 O O . CYS A 1 120 ? -2.071 6.337 -38.475 1.00 91.12 120 CYS A O 1
ATOM 985 N N . SER A 1 121 ? -3.336 6.932 -40.241 1.00 85.19 121 SER A N 1
ATOM 986 C CA . SER A 1 121 ? -3.771 8.219 -39.673 1.00 85.19 121 SER A CA 1
ATOM 987 C C . SER A 1 121 ? -4.454 8.072 -38.310 1.00 85.19 121 SER A C 1
ATOM 989 O O . SER A 1 121 ? -4.246 8.905 -37.431 1.00 85.19 121 SER A O 1
ATOM 991 N N . PHE A 1 122 ? -5.226 6.999 -38.105 1.00 88.00 122 PHE A N 1
ATOM 992 C CA . PHE A 1 122 ? -5.864 6.722 -36.819 1.00 88.00 122 PHE A CA 1
ATOM 993 C C . PHE A 1 122 ? -4.827 6.487 -35.712 1.00 88.00 122 PHE A C 1
ATOM 995 O O . PHE A 1 122 ? -4.908 7.125 -34.665 1.00 88.00 122 PHE A O 1
ATOM 1002 N N . CYS A 1 123 ? -3.822 5.640 -35.962 1.00 82.88 123 CYS A N 1
ATOM 1003 C CA . CYS A 1 123 ? -2.753 5.345 -35.002 1.00 82.88 123 CYS A CA 1
ATOM 1004 C C . CYS A 1 123 ? -1.903 6.584 -34.686 1.00 82.88 123 CYS A C 1
ATOM 1006 O O . CYS A 1 123 ? -1.640 6.870 -33.526 1.00 82.88 123 CYS A O 1
ATOM 1008 N N . PHE A 1 124 ? -1.526 7.368 -35.697 1.00 82.25 124 PHE A N 1
ATOM 1009 C CA . PHE A 1 124 ? -0.780 8.611 -35.484 1.00 82.25 124 PHE A CA 1
ATOM 1010 C C . PHE A 1 124 ? -1.542 9.614 -34.599 1.00 82.25 124 PHE A C 1
ATOM 1012 O O . PHE A 1 124 ? -0.971 10.228 -33.703 1.00 82.25 124 PHE A O 1
ATOM 1019 N N . ARG A 1 125 ? -2.854 9.767 -34.826 1.00 82.62 125 ARG A N 1
ATOM 1020 C CA . ARG A 1 125 ? -3.703 10.711 -34.077 1.00 82.62 125 ARG A CA 1
ATOM 1021 C C . ARG A 1 125 ? -4.005 10.262 -32.648 1.00 82.62 125 ARG A C 1
ATOM 1023 O O . ARG A 1 125 ? -4.254 11.111 -31.801 1.00 82.62 125 ARG A O 1
ATOM 1030 N N . THR A 1 126 ? -4.023 8.955 -32.389 1.00 84.38 126 THR A N 1
ATOM 1031 C CA . THR A 1 126 ? -4.323 8.397 -31.057 1.00 84.38 126 THR A CA 1
ATOM 1032 C C . THR A 1 126 ? -3.125 8.425 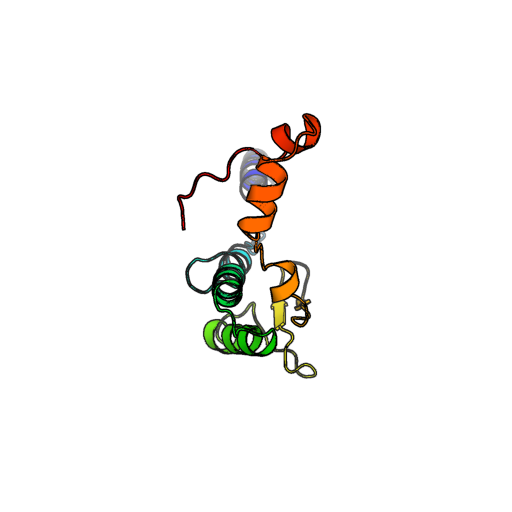-30.115 1.00 84.38 126 THR A C 1
ATOM 1034 O O . THR A 1 126 ? -3.320 8.426 -28.903 1.00 84.38 126 THR A O 1
ATOM 1037 N N . PHE A 1 127 ? -1.905 8.513 -30.648 1.00 76.06 127 PHE A N 1
ATOM 1038 C CA . PHE A 1 127 ? -0.670 8.586 -29.869 1.00 76.06 127 PHE A CA 1
ATOM 1039 C C . PHE A 1 127 ? 0.096 9.878 -30.203 1.00 76.06 127 PHE A C 1
ATOM 1041 O O . PHE A 1 127 ? 1.102 9.825 -30.913 1.00 76.06 127 PHE A O 1
ATOM 1048 N N . PRO A 1 128 ? -0.377 11.054 -29.738 1.00 63.16 128 PRO A N 1
ATOM 1049 C CA . PRO A 1 128 ? 0.338 12.312 -29.930 1.00 63.16 128 PRO A CA 1
ATOM 1050 C C . PRO A 1 128 ? 1.716 12.266 -29.256 1.00 63.16 128 PRO A C 1
ATOM 1052 O O . PRO A 1 128 ? 1.921 11.558 -28.270 1.00 63.16 128 PRO A O 1
ATOM 1055 N N . THR A 1 129 ? 2.672 13.018 -29.809 1.00 59.91 129 THR A N 1
ATOM 1056 C CA . THR A 1 129 ? 4.083 13.013 -29.396 1.00 59.91 129 THR A CA 1
ATOM 1057 C C . THR A 1 129 ? 4.232 13.103 -27.882 1.00 59.91 129 THR A C 1
ATOM 1059 O O . THR A 1 129 ? 3.847 14.103 -27.278 1.00 59.91 129 THR A O 1
ATOM 1062 N N . PHE A 1 130 ? 4.837 12.073 -27.290 1.00 55.91 130 PHE A N 1
ATOM 1063 C CA . PHE A 1 130 ? 5.213 12.036 -25.881 1.00 55.91 130 PHE A CA 1
ATOM 1064 C C . PHE A 1 130 ? 6.220 13.170 -25.623 1.00 55.91 130 PHE A C 1
ATOM 1066 O O . PHE A 1 130 ? 7.416 13.033 -25.897 1.00 55.91 130 PHE A O 1
ATOM 1073 N N . THR A 1 131 ? 5.755 14.335 -25.170 1.00 48.84 131 THR A N 1
ATOM 1074 C CA . THR A 1 131 ? 6.648 15.423 -24.768 1.00 48.84 131 THR A CA 1
ATOM 1075 C C . THR A 1 131 ? 7.423 14.968 -23.543 1.00 48.84 131 THR A C 1
ATOM 1077 O O . THR A 1 131 ? 6.873 14.776 -22.462 1.00 48.84 131 THR A O 1
ATOM 1080 N N . ARG A 1 132 ? 8.725 14.766 -23.746 1.00 44.53 132 ARG A N 1
ATOM 1081 C CA . ARG A 1 132 ? 9.723 14.494 -22.716 1.00 44.53 132 ARG A CA 1
ATOM 1082 C C . ARG A 1 132 ? 9.680 15.637 -21.693 1.00 44.53 132 ARG A C 1
ATOM 1084 O O . ARG A 1 132 ? 10.201 16.713 -21.962 1.00 44.53 132 ARG A O 1
ATOM 1091 N N . GLY A 1 133 ? 9.035 15.428 -20.550 1.00 44.31 133 GLY A N 1
ATOM 1092 C CA . GLY A 1 133 ? 9.036 16.420 -19.479 1.00 44.31 133 GLY A CA 1
ATOM 1093 C C . GLY A 1 133 ? 7.874 16.280 -18.511 1.00 44.31 133 GLY A C 1
ATOM 1094 O O . GLY A 1 133 ? 6.838 16.899 -18.725 1.00 44.31 133 GLY A O 1
ATOM 1095 N N . LYS A 1 134 ? 8.095 15.491 -17.454 1.00 34.69 134 LYS A N 1
ATOM 1096 C CA . LYS A 1 134 ? 7.752 15.758 -16.043 1.00 34.69 134 LYS A CA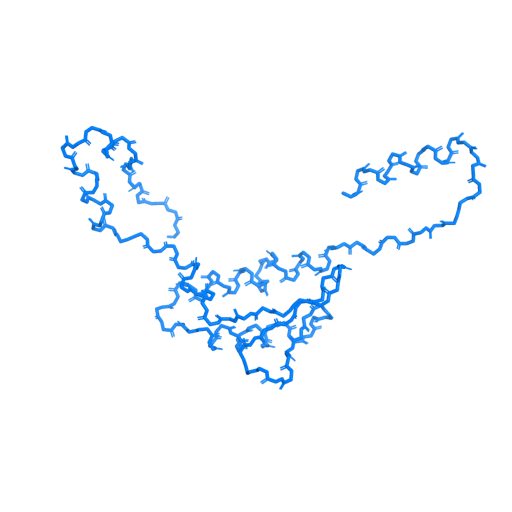 1
ATOM 1097 C C . LYS A 1 134 ? 7.705 14.439 -15.271 1.00 34.69 134 LYS A C 1
ATOM 1099 O O . LYS A 1 134 ? 6.616 13.988 -14.970 1.00 34.69 134 LYS A O 1
ATOM 1104 N N . TYR A 1 135 ? 8.872 13.863 -14.984 1.00 38.91 135 TYR A N 1
ATOM 1105 C CA . TYR A 1 135 ? 9.221 13.181 -13.729 1.00 38.91 135 TYR A CA 1
ATOM 1106 C C . TYR A 1 135 ? 10.743 13.228 -13.603 1.00 38.91 135 TYR A C 1
ATOM 1108 O O . TYR A 1 1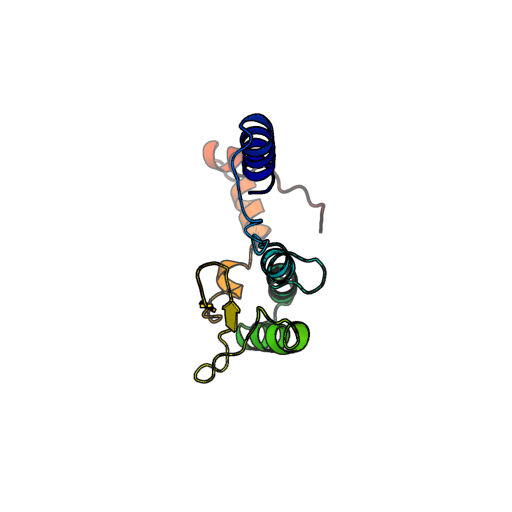35 ? 11.408 12.986 -14.640 1.00 38.91 135 TYR A O 1
#

Sequence (135 aa):
MQHVFKMEQEEYTKEEIDWSYIEFVGNQDVLDLIEKKPGGVIALLDEACMFPRSTHKTFAEKLYQTLKDNKRFSKPKLSRTDFTINHYAGDVTYQTDLFLDKNKDYVVPKHAALLCASKCSFCFRTFPTFTRGKY

Foldseek 3Di:
DVVVVVVVVVVCVVVVPDDDDPPDPDQVLVVCLAPPPPQHLVNLLVVLLVDPPRALLNSQVSNCVRCVPRPQKDDDPPDNRWIWGQGPVGIDIDDSHCSSVVPNPDDDVVVLVVQCVDPDPVSVVVRDDPPPDDD

Organism: Pisum sativum (NCBI:txid3888)